Protein AF-A0A3D0MBP6-F1 (afdb_monomer_lite)

Foldseek 3Di:
DDDPDDDDDDFDWDPLLVVVVVQAQDWAALVRVLVVCVVQVVQKFFAAPVRPDTADSVLQSVLSNPDDLDPPDDDDDDDDVVVVVVVVVVVVVVSSNRSHGQKIWGWDDGTPPFDIDTWIWGWDWDDDPGIIIHIHTDPVVVVVVVRQVRVQVCVCVVCVVHPDDDDGDDDDPDD

pLDDT: mean 83.05, std 17.71, range [34.59, 98.62]

Structure (mmCIF, N/CA/C/O backbone):
data_AF-A0A3D0MBP6-F1
#
_entry.id   AF-A0A3D0MBP6-F1
#
loop_
_atom_site.group_PDB
_atom_site.id
_atom_site.type_symbol
_atom_site.label_atom_id
_atom_site.label_alt_id
_atom_site.label_comp_id
_atom_site.label_asym_id
_atom_site.label_entity_id
_atom_site.label_seq_id
_atom_site.pdbx_PDB_ins_code
_atom_site.Cartn_x
_atom_site.Cartn_y
_atom_site.Cartn_z
_atom_site.occupancy
_atom_site.B_iso_or_equiv
_atom_site.auth_seq_id
_atom_site.auth_comp_id
_atom_site.auth_asym_id
_atom_site.auth_atom_id
_atom_site.pdbx_PDB_model_num
ATOM 1 N N . GLY A 1 1 ? 15.620 -14.513 -46.745 1.00 41.84 1 GLY A N 1
ATOM 2 C CA . GLY A 1 1 ? 14.421 -14.031 -46.039 1.00 41.84 1 GLY A CA 1
ATOM 3 C C . GLY A 1 1 ? 14.869 -13.140 -44.907 1.00 41.84 1 GLY A C 1
ATOM 4 O O . GLY A 1 1 ? 15.721 -13.563 -44.142 1.00 41.84 1 GLY A O 1
ATOM 5 N N . HIS A 1 2 ? 14.392 -11.902 -44.842 1.00 48.31 2 HIS A N 1
ATOM 6 C CA . HIS A 1 2 ? 14.599 -11.025 -43.687 1.00 48.31 2 HIS A CA 1
ATOM 7 C C . HIS A 1 2 ? 13.246 -10.889 -43.000 1.00 48.31 2 HIS A C 1
ATOM 9 O O . HIS A 1 2 ? 12.495 -9.955 -43.261 1.00 48.31 2 HIS A O 1
ATOM 15 N N . GLY A 1 3 ? 12.886 -11.903 -42.213 1.00 49.69 3 GLY A N 1
ATOM 16 C CA . GLY A 1 3 ? 11.785 -11.753 -41.272 1.00 49.69 3 GLY A CA 1
ATOM 17 C C . GLY A 1 3 ? 12.254 -10.776 -40.205 1.00 49.69 3 GLY A C 1
ATOM 18 O O . GLY A 1 3 ? 13.254 -11.041 -39.544 1.00 49.69 3 GLY A O 1
ATOM 19 N N . ALA A 1 4 ? 11.599 -9.624 -40.088 1.00 61.00 4 ALA A N 1
ATOM 20 C CA . ALA A 1 4 ? 11.852 -8.707 -38.988 1.00 61.00 4 ALA A CA 1
ATOM 21 C C . ALA A 1 4 ? 11.498 -9.436 -37.684 1.00 61.00 4 ALA A C 1
ATOM 23 O O . ALA A 1 4 ? 10.328 -9.708 -37.419 1.00 61.00 4 ALA A O 1
ATOM 24 N N . HIS A 1 5 ? 12.508 -9.829 -36.910 1.00 69.75 5 HIS A N 1
ATOM 25 C CA . HIS A 1 5 ? 12.296 -10.462 -35.617 1.00 69.75 5 HIS A CA 1
ATOM 26 C C . HIS A 1 5 ? 11.855 -9.388 -34.621 1.00 69.75 5 HIS A C 1
ATOM 28 O O . HIS A 1 5 ? 12.625 -8.492 -34.286 1.00 69.75 5 HIS A O 1
ATOM 34 N N . THR A 1 6 ? 10.605 -9.468 -34.173 1.00 66.38 6 THR A N 1
ATOM 35 C CA . THR A 1 6 ? 10.047 -8.612 -33.121 1.00 66.38 6 THR A CA 1
ATOM 36 C C . THR A 1 6 ? 9.892 -9.420 -31.840 1.00 66.38 6 THR A C 1
ATOM 38 O O . THR A 1 6 ? 9.387 -10.543 -31.887 1.00 66.38 6 THR A O 1
ATOM 41 N N . ALA A 1 7 ? 10.280 -8.847 -30.703 1.00 72.44 7 ALA A N 1
ATOM 42 C CA . ALA A 1 7 ? 10.035 -9.412 -29.381 1.00 72.44 7 ALA A CA 1
ATOM 43 C C . ALA A 1 7 ? 9.175 -8.438 -28.568 1.00 72.44 7 ALA A C 1
ATOM 45 O O . ALA A 1 7 ? 9.447 -7.239 -28.559 1.00 72.44 7 ALA A O 1
ATOM 46 N N . ASN A 1 8 ? 8.153 -8.962 -27.892 1.00 78.06 8 ASN A N 1
ATOM 47 C CA . ASN A 1 8 ? 7.324 -8.203 -26.960 1.00 78.06 8 ASN A CA 1
ATOM 48 C C . ASN A 1 8 ? 7.706 -8.610 -25.540 1.00 78.06 8 ASN A C 1
ATOM 50 O O . ASN A 1 8 ? 7.661 -9.794 -25.209 1.00 78.06 8 ASN A O 1
ATOM 54 N N . LEU A 1 9 ? 8.062 -7.632 -24.712 1.00 80.44 9 LEU A N 1
ATOM 55 C CA . LEU A 1 9 ? 8.304 -7.838 -23.291 1.00 80.44 9 LEU A CA 1
ATOM 56 C C . LEU A 1 9 ? 7.072 -7.388 -22.507 1.00 80.44 9 LEU A C 1
ATOM 58 O O . LEU A 1 9 ? 6.584 -6.275 -22.681 1.00 80.44 9 LEU A O 1
ATOM 62 N N . THR A 1 10 ? 6.572 -8.249 -21.631 1.00 83.56 10 THR A N 1
ATOM 63 C CA . THR A 1 10 ? 5.572 -7.901 -20.618 1.00 83.56 10 THR A CA 1
ATOM 64 C C . THR A 1 10 ? 6.146 -8.313 -19.277 1.00 83.56 10 THR A C 1
ATOM 66 O O . THR A 1 10 ? 6.531 -9.466 -19.114 1.00 83.56 10 THR A O 1
ATOM 69 N N . MET A 1 11 ? 6.270 -7.365 -18.348 1.00 86.19 11 MET A N 1
ATOM 70 C CA . MET A 1 11 ? 6.811 -7.669 -17.028 1.00 86.19 11 MET A CA 1
ATOM 71 C C . MET A 1 11 ? 5.764 -8.365 -16.164 1.00 86.19 11 MET A C 1
ATOM 73 O O . MET A 1 11 ? 4.625 -7.899 -16.053 1.00 86.19 11 MET A O 1
ATOM 77 N N . ASP A 1 12 ? 6.184 -9.426 -15.483 1.00 90.50 12 ASP A N 1
ATOM 78 C CA . ASP A 1 12 ? 5.364 -10.091 -14.483 1.00 90.50 12 ASP A CA 1
ATOM 79 C C . ASP A 1 12 ? 5.450 -9.346 -13.151 1.00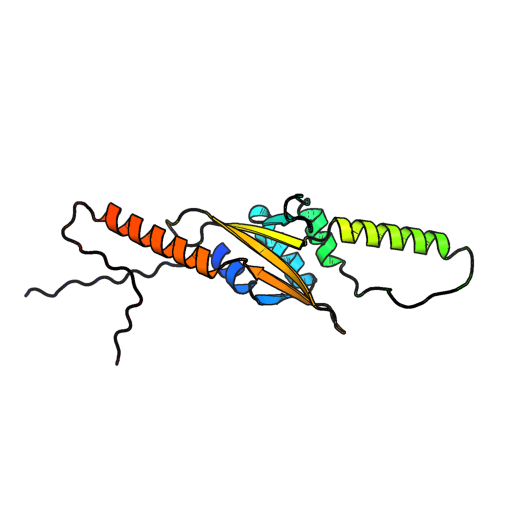 90.50 12 ASP A C 1
ATOM 81 O O . ASP A 1 12 ? 6.531 -9.118 -12.600 1.00 90.50 12 ASP A O 1
ATOM 85 N N . LYS A 1 13 ? 4.283 -8.954 -12.631 1.00 95.94 13 LYS A N 1
ATOM 86 C CA . LYS A 1 13 ? 4.168 -8.392 -11.282 1.00 95.94 13 LYS A CA 1
ATOM 87 C C . LYS A 1 13 ? 4.598 -9.444 -10.264 1.00 95.94 13 LYS A C 1
ATOM 89 O O . LYS A 1 13 ? 4.216 -10.612 -10.388 1.00 95.94 13 LYS A O 1
ATOM 94 N N . THR A 1 14 ? 5.321 -9.027 -9.235 1.00 97.19 14 THR A N 1
ATOM 95 C CA . THR A 1 14 ? 5.610 -9.889 -8.083 1.00 97.19 14 THR A CA 1
ATOM 96 C C . THR A 1 14 ? 4.339 -10.161 -7.272 1.00 97.19 14 THR A C 1
ATOM 98 O O . THR A 1 14 ? 3.335 -9.454 -7.398 1.00 97.19 14 THR A O 1
ATOM 101 N N . GLU A 1 15 ? 4.360 -11.192 -6.426 1.00 97.00 15 GLU A N 1
ATOM 102 C CA . GLU A 1 15 ? 3.211 -11.530 -5.573 1.00 97.00 15 GLU A CA 1
ATOM 103 C C . GLU A 1 15 ? 2.876 -10.411 -4.578 1.00 97.00 15 GLU A C 1
ATOM 105 O O . GLU A 1 15 ? 1.712 -10.039 -4.432 1.00 97.00 15 GLU A O 1
ATOM 110 N N . SER A 1 16 ? 3.894 -9.800 -3.971 1.00 97.00 16 SER A N 1
ATOM 111 C CA . SER A 1 16 ? 3.733 -8.669 -3.052 1.00 97.00 16 SER A CA 1
ATOM 112 C C . SER A 1 16 ? 3.068 -7.469 -3.728 1.00 97.00 16 SER A C 1
ATOM 114 O O . SER A 1 16 ? 2.159 -6.861 -3.161 1.00 97.00 16 SER A O 1
ATOM 116 N N . PHE A 1 17 ? 3.435 -7.165 -4.975 1.00 98.25 17 PHE A N 1
ATOM 117 C CA . PHE A 1 17 ? 2.814 -6.073 -5.718 1.00 98.25 17 PHE A CA 1
ATOM 118 C C . PHE A 1 17 ? 1.391 -6.392 -6.182 1.00 98.25 17 PHE A C 1
ATOM 120 O O . PHE A 1 17 ? 0.522 -5.521 -6.138 1.00 98.25 17 PHE A O 1
ATOM 127 N N . LYS A 1 18 ? 1.107 -7.640 -6.577 1.00 97.94 18 LYS A N 1
ATOM 128 C CA . LYS A 1 18 ? -0.266 -8.075 -6.893 1.00 97.94 18 LYS A CA 1
ATOM 129 C C . LYS A 1 18 ? -1.191 -7.915 -5.689 1.00 97.94 18 LYS A C 1
ATOM 131 O O . LYS A 1 18 ? -2.279 -7.358 -5.839 1.00 97.94 18 LYS A O 1
ATOM 136 N N . GLU A 1 19 ? -0.767 -8.362 -4.508 1.00 97.62 19 GLU A N 1
ATOM 137 C CA . GLU A 1 19 ? -1.573 -8.234 -3.290 1.00 97.62 19 GLU A CA 1
ATOM 138 C C . GLU A 1 19 ? -1.733 -6.769 -2.860 1.00 97.62 19 GLU A C 1
ATOM 140 O O . GLU A 1 19 ? -2.836 -6.360 -2.488 1.00 97.62 19 GLU A O 1
ATOM 145 N N . LEU A 1 20 ? -0.692 -5.942 -3.018 1.00 97.94 20 LEU A N 1
ATOM 146 C CA . LEU A 1 20 ? -0.784 -4.496 -2.812 1.00 97.94 20 LEU A CA 1
ATOM 147 C C . LEU A 1 20 ? -1.826 -3.833 -3.739 1.00 97.94 20 LEU A C 1
ATOM 149 O O . LEU A 1 20 ? -2.643 -3.023 -3.296 1.00 97.94 20 LEU A O 1
ATOM 153 N N . LEU A 1 21 ? -1.835 -4.174 -5.030 1.00 97.81 21 LEU A N 1
ATOM 154 C CA . LEU A 1 21 ? -2.811 -3.631 -5.980 1.00 97.81 21 LEU A CA 1
ATOM 155 C C . LEU A 1 21 ? -4.233 -4.128 -5.703 1.00 97.81 21 LEU A C 1
ATOM 157 O O . LEU A 1 21 ? -5.190 -3.377 -5.870 1.00 97.81 21 LEU A O 1
ATOM 161 N N . LYS A 1 22 ? -4.384 -5.377 -5.259 1.00 97.06 22 LYS A N 1
ATOM 162 C CA . LYS A 1 22 ? -5.678 -5.982 -4.925 1.00 97.06 22 LYS A CA 1
ATOM 163 C C . LYS A 1 22 ? -6.340 -5.318 -3.720 1.00 97.06 22 LYS A C 1
ATOM 165 O O . LYS A 1 22 ? -7.562 -5.174 -3.705 1.00 97.06 22 LYS A O 1
ATOM 170 N N . ILE A 1 23 ? -5.560 -4.909 -2.716 1.00 96.06 23 ILE A N 1
ATOM 171 C CA . ILE A 1 23 ? -6.106 -4.209 -1.548 1.00 96.06 23 ILE A CA 1
ATOM 172 C C . ILE A 1 23 ? -6.390 -2.723 -1.827 1.00 96.06 23 ILE A C 1
ATOM 174 O O . ILE A 1 23 ? -7.237 -2.121 -1.165 1.00 96.06 23 ILE A O 1
ATOM 178 N N . ASN A 1 24 ? -5.743 -2.132 -2.836 1.00 97.00 24 ASN A N 1
ATOM 179 C CA . ASN A 1 24 ? -5.970 -0.749 -3.246 1.00 97.00 24 ASN A CA 1
ATOM 180 C C . ASN A 1 24 ? -7.399 -0.524 -3.774 1.00 97.00 24 ASN A C 1
ATOM 182 O O . ASN A 1 24 ? -7.845 -1.138 -4.737 1.00 97.00 24 ASN A O 1
ATOM 186 N N . GLY A 1 25 ? -8.124 0.406 -3.156 1.00 90.88 25 GLY A N 1
ATOM 187 C CA . GLY A 1 25 ? -9.512 0.739 -3.478 1.00 90.88 25 GLY A CA 1
ATOM 188 C C . GLY A 1 25 ? -10.542 -0.266 -2.954 1.00 90.88 25 GLY A C 1
ATOM 189 O O . GLY A 1 25 ? -11.741 0.021 -3.006 1.00 90.88 25 GLY A O 1
ATOM 190 N N . ALA A 1 26 ? -10.105 -1.407 -2.415 1.00 90.81 26 ALA A N 1
ATOM 191 C CA . ALA A 1 26 ? -10.987 -2.399 -1.827 1.00 90.81 26 ALA A CA 1
ATOM 192 C C . ALA A 1 26 ? -11.477 -1.956 -0.440 1.00 90.81 26 ALA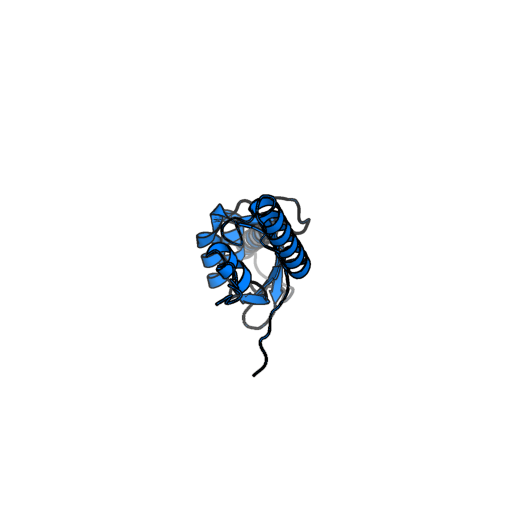 A C 1
ATOM 194 O O . ALA A 1 26 ? -10.769 -1.299 0.327 1.00 90.81 26 ALA A O 1
ATOM 195 N N . LYS A 1 27 ? -12.715 -2.335 -0.115 1.00 92.94 27 LYS A N 1
ATOM 196 C CA . LYS A 1 27 ? -13.311 -2.134 1.209 1.00 92.94 27 LYS A CA 1
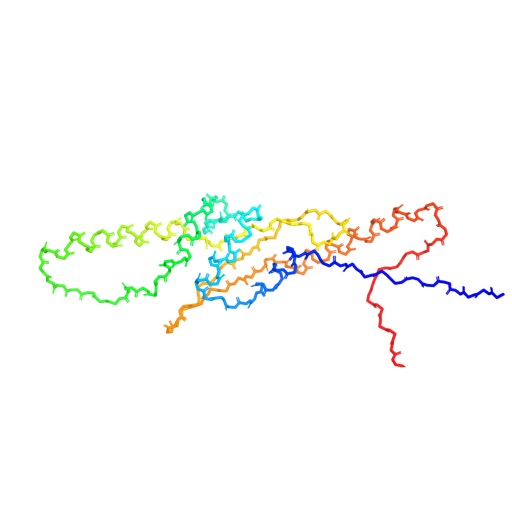ATOM 197 C C . LYS A 1 27 ? -13.148 -3.418 2.007 1.00 92.94 27 LYS A C 1
ATOM 199 O O . LYS A 1 27 ? -13.843 -4.391 1.728 1.00 92.94 27 LYS A O 1
ATOM 204 N N . GLN A 1 28 ? -12.266 -3.403 2.993 1.00 94.00 28 GLN A N 1
ATOM 205 C CA . GLN A 1 28 ? -12.001 -4.550 3.850 1.00 94.00 28 GLN A CA 1
ATOM 206 C C . GLN A 1 28 ? -12.870 -4.496 5.103 1.00 94.00 28 GLN A C 1
ATOM 208 O O . GLN A 1 28 ? -13.178 -3.419 5.620 1.00 94.00 28 GLN A O 1
ATOM 213 N N . ASP A 1 29 ? -13.280 -5.654 5.608 1.00 93.00 29 ASP A N 1
ATOM 214 C CA . ASP A 1 29 ? -13.642 -5.738 7.019 1.00 93.00 29 ASP A CA 1
ATOM 215 C C . ASP A 1 29 ? -12.376 -5.779 7.891 1.00 93.00 29 ASP A C 1
ATOM 217 O O . ASP A 1 29 ? -11.254 -5.956 7.412 1.00 93.00 29 ASP A O 1
ATOM 221 N N . GLN A 1 30 ? -12.562 -5.568 9.192 1.00 90.88 30 GLN A N 1
ATOM 222 C CA . GLN A 1 30 ? -11.465 -5.483 10.159 1.00 90.88 30 GLN A CA 1
ATOM 223 C C . GLN A 1 30 ? -10.633 -6.758 10.225 1.00 90.88 30 GLN A C 1
ATOM 225 O O . GLN A 1 30 ? -9.417 -6.696 10.387 1.00 90.88 30 GLN A O 1
ATOM 230 N N . ARG A 1 31 ? -11.296 -7.914 10.126 1.00 93.25 31 ARG A N 1
ATOM 231 C CA . ARG A 1 31 ? -10.642 -9.212 10.232 1.00 93.25 31 ARG A CA 1
ATOM 232 C C . ARG A 1 31 ? -9.729 -9.426 9.033 1.00 93.25 31 ARG A C 1
ATOM 234 O O . ARG A 1 31 ? -8.556 -9.714 9.231 1.00 93.25 31 ARG A O 1
ATOM 241 N N . THR A 1 32 ? -10.265 -9.222 7.836 1.00 95.19 32 THR A N 1
ATOM 242 C CA . THR A 1 32 ? -9.552 -9.404 6.573 1.00 95.19 32 THR A CA 1
ATOM 243 C C . THR A 1 32 ? -8.361 -8.457 6.482 1.00 95.19 32 THR A C 1
ATOM 245 O O . THR A 1 32 ? -7.271 -8.879 6.109 1.00 95.19 32 THR A O 1
ATOM 248 N N . LEU A 1 33 ? -8.526 -7.187 6.878 1.00 96.31 33 LEU A N 1
ATOM 249 C CA . LEU A 1 33 ? -7.401 -6.251 6.889 1.00 96.31 33 LEU A CA 1
ATOM 250 C C . LEU A 1 33 ? -6.325 -6.651 7.904 1.00 96.31 33 LEU A C 1
ATOM 252 O O . LEU A 1 33 ? -5.142 -6.578 7.592 1.00 96.31 33 LEU A O 1
ATOM 256 N N . ALA A 1 34 ? -6.714 -7.064 9.110 1.00 96.12 34 ALA A N 1
ATOM 257 C CA . ALA A 1 34 ? -5.750 -7.464 10.126 1.00 96.12 34 ALA A CA 1
ATOM 258 C C . ALA A 1 34 ? -4.968 -8.725 9.733 1.00 96.12 34 ALA A C 1
ATOM 260 O O . ALA A 1 34 ? -3.759 -8.755 9.927 1.00 96.12 34 ALA A O 1
ATOM 261 N N . GLU A 1 35 ? -5.640 -9.730 9.165 1.00 97.50 35 GLU A N 1
ATOM 262 C CA . GLU A 1 35 ? -4.992 -10.936 8.626 1.00 97.50 35 GLU A CA 1
ATOM 263 C C . GLU A 1 35 ? -4.014 -10.562 7.502 1.00 97.50 35 GLU A C 1
ATOM 265 O O . GLU A 1 35 ? -2.852 -10.950 7.545 1.00 97.50 35 GLU A O 1
ATOM 270 N N . TRP A 1 36 ? -4.421 -9.689 6.574 1.00 97.94 36 TRP A N 1
ATOM 271 C CA . TRP A 1 36 ? -3.527 -9.194 5.525 1.00 97.94 36 TRP A CA 1
ATOM 272 C C . TRP A 1 36 ? -2.302 -8.451 6.087 1.00 97.94 36 TRP A C 1
ATOM 274 O O . TRP A 1 36 ? -1.184 -8.653 5.619 1.00 97.94 36 TRP A O 1
ATOM 284 N N . MET A 1 37 ? -2.478 -7.611 7.113 1.00 98.00 37 MET A N 1
ATOM 285 C CA . MET A 1 37 ? -1.356 -6.926 7.765 1.00 98.00 37 MET A CA 1
ATOM 286 C C . MET A 1 37 ? -0.406 -7.893 8.488 1.00 98.00 37 MET A C 1
ATOM 288 O O . MET A 1 37 ? 0.783 -7.604 8.594 1.00 98.00 37 MET A O 1
ATOM 292 N N . GLU A 1 38 ? -0.912 -9.012 9.009 1.00 97.56 38 GLU A N 1
ATOM 293 C CA . GLU A 1 38 ? -0.099 -10.057 9.641 1.00 97.56 38 GLU A CA 1
ATOM 294 C C . GLU A 1 38 ? 0.698 -10.853 8.603 1.00 97.56 38 GLU A C 1
ATOM 296 O O . GLU A 1 38 ? 1.899 -11.049 8.796 1.00 97.56 38 GLU A O 1
ATOM 301 N N . ASP A 1 39 ? 0.059 -11.241 7.496 1.00 98.00 39 ASP A N 1
ATOM 302 C CA . ASP A 1 39 ? 0.686 -11.982 6.394 1.00 98.00 39 ASP A CA 1
ATOM 303 C C . ASP A 1 39 ? 1.818 -11.180 5.735 1.00 98.00 39 ASP A C 1
ATOM 305 O O . ASP A 1 39 ? 2.857 -11.732 5.377 1.00 98.00 39 ASP A O 1
ATOM 309 N N . TRP A 1 40 ? 1.641 -9.861 5.618 1.00 97.94 40 TRP A N 1
ATOM 310 C CA . TRP A 1 40 ? 2.588 -8.953 4.964 1.00 97.94 40 TRP A CA 1
ATOM 311 C C . TRP A 1 40 ? 3.385 -8.086 5.942 1.00 97.94 40 TRP A C 1
ATOM 313 O O . TRP A 1 40 ? 3.940 -7.059 5.555 1.00 97.94 40 TRP A O 1
ATOM 323 N N . ARG A 1 41 ? 3.467 -8.480 7.215 1.00 97.06 41 ARG A N 1
ATOM 324 C CA . ARG A 1 41 ? 4.068 -7.663 8.284 1.00 97.06 41 ARG A CA 1
ATOM 325 C C . ARG A 1 41 ? 5.496 -7.189 8.007 1.00 97.06 41 ARG A C 1
ATOM 327 O O . ARG A 1 41 ? 5.853 -6.102 8.445 1.00 97.06 41 ARG A O 1
ATOM 334 N N . ASP A 1 42 ? 6.289 -7.981 7.287 1.00 97.25 42 ASP A N 1
ATOM 335 C CA . ASP A 1 42 ? 7.686 -7.656 6.963 1.00 97.25 42 ASP A CA 1
ATOM 336 C C . ASP A 1 42 ? 7.796 -6.619 5.833 1.00 97.25 42 ASP A C 1
ATOM 338 O O . ASP A 1 42 ? 8.840 -5.999 5.653 1.00 97.25 42 ASP A O 1
ATOM 342 N N . HIS A 1 43 ? 6.701 -6.389 5.106 1.00 98.25 43 HIS A N 1
ATOM 343 C CA . HIS A 1 43 ? 6.585 -5.362 4.076 1.00 98.25 43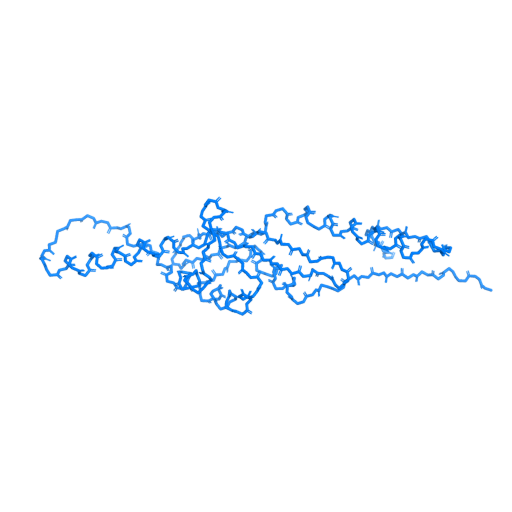 HIS A CA 1
ATOM 344 C C . HIS A 1 43 ? 5.961 -4.064 4.603 1.00 98.25 43 HIS A C 1
ATOM 346 O O . HIS A 1 43 ? 5.930 -3.082 3.865 1.00 98.25 43 HIS A O 1
ATOM 352 N N . ILE A 1 44 ? 5.431 -4.045 5.835 1.00 98.38 44 ILE A N 1
ATOM 353 C CA . ILE A 1 44 ? 4.560 -2.973 6.330 1.00 98.38 44 ILE A CA 1
ATOM 354 C C . ILE A 1 44 ? 5.220 -2.164 7.451 1.00 98.38 44 ILE A C 1
ATOM 356 O O . ILE A 1 44 ? 5.509 -2.672 8.532 1.00 98.38 44 ILE A O 1
ATOM 360 N N . GLU A 1 45 ? 5.300 -0.852 7.241 1.00 98.44 45 GLU A N 1
ATOM 361 C CA . GLU A 1 45 ? 5.501 0.146 8.292 1.00 98.44 45 GLU A CA 1
ATOM 362 C C . GLU A 1 45 ? 4.181 0.894 8.540 1.00 98.44 45 GLU A C 1
ATOM 364 O O . GLU A 1 45 ? 3.641 1.562 7.655 1.00 98.44 45 GLU A O 1
ATOM 369 N N . ALA A 1 46 ? 3.631 0.759 9.747 1.00 98.00 46 ALA A N 1
ATOM 370 C CA . ALA A 1 46 ? 2.400 1.432 10.149 1.00 98.00 46 ALA A CA 1
ATOM 371 C C . ALA A 1 46 ? 2.695 2.850 10.651 1.00 98.00 46 ALA A C 1
ATOM 373 O O . ALA A 1 46 ? 3.645 3.054 11.403 1.00 98.00 46 ALA A O 1
ATOM 374 N N . LEU A 1 47 ? 1.871 3.824 10.265 1.00 97.12 47 LEU A N 1
ATOM 375 C CA . LEU A 1 47 ? 2.075 5.235 10.594 1.00 97.12 47 LEU A CA 1
ATOM 376 C C . LEU A 1 47 ? 0.813 5.863 11.189 1.00 97.12 47 LEU A C 1
ATOM 378 O O . LEU A 1 47 ? -0.308 5.575 10.754 1.00 97.12 47 LEU A O 1
ATOM 382 N N . ALA A 1 48 ? 1.014 6.760 12.151 1.00 94.56 48 ALA A N 1
ATOM 383 C CA . ALA A 1 48 ? -0.038 7.573 12.751 1.00 94.56 48 ALA A CA 1
ATOM 384 C C . ALA A 1 48 ? -0.582 8.644 11.779 1.00 94.56 48 ALA A C 1
ATOM 386 O O . ALA A 1 48 ? -0.157 8.750 10.627 1.00 94.56 48 ALA A O 1
ATOM 387 N N . GLU A 1 49 ? -1.539 9.449 12.247 1.00 91.38 49 GLU A N 1
ATOM 388 C CA . GLU A 1 49 ? -2.224 10.488 11.458 1.00 91.38 49 GLU A CA 1
ATOM 389 C C . GLU A 1 49 ? -1.289 11.570 10.899 1.00 91.38 49 GLU A C 1
ATOM 391 O O . GLU A 1 49 ? -1.538 12.099 9.816 1.00 91.38 49 GLU A O 1
ATOM 396 N N . ASP A 1 50 ? -0.178 11.848 11.581 1.00 90.75 50 ASP A N 1
ATOM 397 C CA . ASP A 1 50 ? 0.837 12.794 11.110 1.00 90.75 50 ASP A CA 1
ATOM 398 C C . ASP A 1 50 ? 1.661 12.276 9.914 1.00 90.75 50 ASP A C 1
ATOM 400 O O . ASP A 1 50 ? 2.420 13.032 9.304 1.00 90.75 50 ASP A O 1
ATOM 404 N N . GLY A 1 51 ? 1.507 10.995 9.558 1.00 87.75 51 GLY A N 1
ATOM 405 C CA . GLY A 1 51 ? 2.191 10.350 8.443 1.00 87.75 51 GLY A CA 1
ATOM 406 C C . GLY A 1 51 ? 3.686 10.108 8.661 1.00 87.75 51 GLY A C 1
ATOM 407 O O . GLY A 1 51 ? 4.373 9.756 7.699 1.00 87.75 51 GLY A O 1
ATOM 408 N N . ASN A 1 52 ? 4.201 10.293 9.880 1.00 91.12 52 ASN A N 1
ATOM 409 C CA . ASN A 1 52 ? 5.632 10.195 10.165 1.00 91.12 52 ASN A CA 1
ATOM 410 C C . ASN A 1 52 ? 5.953 9.431 11.458 1.00 91.12 52 ASN A C 1
ATOM 412 O O . ASN A 1 52 ? 7.015 8.816 11.550 1.00 91.12 52 ASN A O 1
ATOM 416 N N . THR A 1 53 ? 5.052 9.421 12.442 1.00 94.62 53 THR A N 1
ATOM 417 C CA . THR A 1 53 ? 5.201 8.591 13.637 1.00 94.62 53 THR A CA 1
ATOM 418 C C . THR A 1 53 ? 4.952 7.128 13.297 1.00 94.62 53 THR A C 1
ATOM 420 O O . THR A 1 53 ? 3.838 6.737 12.949 1.00 94.62 53 THR A O 1
ATOM 423 N N . ILE A 1 54 ? 5.999 6.315 13.444 1.00 96.38 54 ILE A N 1
ATOM 424 C CA . ILE A 1 54 ? 5.947 4.866 13.246 1.00 96.38 54 ILE A CA 1
ATOM 425 C C . ILE A 1 54 ? 5.251 4.207 14.435 1.00 96.38 54 ILE A C 1
ATOM 427 O O . ILE A 1 54 ? 5.639 4.387 15.591 1.00 96.38 54 ILE A O 1
ATOM 431 N N . LEU A 1 55 ? 4.237 3.406 14.129 1.00 96.06 55 LEU A N 1
ATOM 432 C CA . LEU A 1 55 ? 3.512 2.579 15.078 1.00 96.06 55 LEU A CA 1
ATOM 433 C C . LEU A 1 55 ? 4.070 1.152 15.035 1.00 96.06 55 LEU A C 1
ATOM 435 O O . LEU A 1 55 ? 4.256 0.596 13.948 1.00 96.06 55 LEU A O 1
ATOM 439 N N . PRO A 1 56 ? 4.310 0.505 16.187 1.00 96.44 56 PRO A N 1
ATOM 440 C CA . PRO A 1 56 ? 4.699 -0.897 16.193 1.00 96.44 56 PRO A CA 1
ATOM 441 C C . PRO A 1 56 ? 3.622 -1.769 15.525 1.00 96.44 56 PRO A C 1
ATOM 443 O O . PRO A 1 56 ? 2.438 -1.677 15.857 1.00 96.44 56 PRO A O 1
ATOM 446 N N . ILE A 1 57 ? 4.037 -2.650 14.606 1.00 95.81 57 ILE A N 1
ATOM 447 C CA . ILE A 1 57 ? 3.106 -3.393 13.739 1.00 95.81 57 ILE A CA 1
ATOM 448 C C . ILE A 1 57 ? 2.096 -4.248 14.519 1.00 95.81 57 ILE A C 1
ATOM 450 O O . ILE A 1 57 ? 0.916 -4.254 14.191 1.00 95.81 57 ILE A O 1
ATOM 454 N N . GLY A 1 58 ? 2.519 -4.922 15.595 1.00 95.69 58 GLY A N 1
ATOM 455 C CA . GLY A 1 58 ? 1.631 -5.762 16.413 1.00 95.69 58 GLY A CA 1
ATOM 456 C C . GLY A 1 58 ? 0.479 -4.971 17.055 1.00 95.69 58 GLY A C 1
ATOM 457 O O . GLY A 1 58 ? -0.684 -5.323 16.858 1.00 95.69 58 GLY A O 1
ATOM 458 N N . PRO A 1 59 ? 0.771 -3.889 17.798 1.00 94.44 59 PRO A N 1
ATOM 459 C CA . PRO A 1 59 ? -0.236 -2.940 18.266 1.00 94.44 59 PRO A CA 1
ATOM 460 C C . PRO A 1 59 ? -1.130 -2.363 17.164 1.00 94.44 59 PRO A C 1
ATOM 462 O O . PRO A 1 59 ? -2.340 -2.309 17.367 1.00 94.44 59 PRO A O 1
ATOM 465 N N . ALA A 1 60 ? -0.578 -2.008 15.999 1.00 95.62 60 ALA A N 1
ATOM 466 C CA . ALA A 1 60 ? -1.364 -1.489 14.878 1.00 95.62 60 ALA A CA 1
ATOM 467 C C . ALA A 1 60 ? -2.364 -2.523 14.331 1.00 95.62 60 ALA A C 1
ATOM 469 O O . ALA A 1 60 ? -3.548 -2.226 14.167 1.00 95.62 60 ALA A O 1
ATOM 470 N N . VAL A 1 61 ? -1.926 -3.769 14.134 1.00 95.94 61 VAL A N 1
ATOM 471 C CA . VAL A 1 61 ? -2.797 -4.901 13.776 1.00 95.94 61 VAL A CA 1
ATOM 472 C C . VAL A 1 61 ? -3.891 -5.095 14.831 1.00 95.94 61 VAL A C 1
ATOM 474 O O . VAL A 1 61 ? -5.074 -5.213 14.505 1.00 95.94 61 VAL A O 1
ATOM 477 N N . ALA A 1 62 ? -3.521 -5.094 16.115 1.00 92.94 62 ALA A N 1
ATOM 478 C CA . ALA A 1 62 ? -4.475 -5.249 17.208 1.00 92.94 62 ALA A CA 1
ATOM 479 C C . ALA A 1 62 ? -5.479 -4.088 17.281 1.00 92.94 62 ALA A C 1
ATOM 481 O O . ALA A 1 62 ? -6.627 -4.310 17.674 1.00 92.94 62 ALA A O 1
ATOM 482 N N . ALA A 1 63 ? -5.069 -2.873 16.906 1.00 92.00 63 ALA A N 1
ATOM 483 C CA . ALA A 1 63 ? -5.950 -1.719 16.815 1.00 92.00 63 ALA A CA 1
ATOM 484 C C . ALA A 1 63 ? -6.990 -1.911 15.708 1.00 92.00 63 ALA A C 1
ATOM 486 O O . ALA A 1 63 ? -8.187 -1.817 15.983 1.00 92.00 63 ALA A O 1
ATOM 487 N N . VAL A 1 64 ? -6.550 -2.323 14.513 1.00 92.50 64 VAL A N 1
ATOM 488 C CA . VAL A 1 64 ? -7.424 -2.646 13.373 1.00 92.50 64 VAL A CA 1
ATOM 489 C C . VAL A 1 64 ? -8.446 -3.736 13.718 1.00 92.50 64 VAL A C 1
ATOM 491 O O . VAL A 1 64 ? -9.624 -3.592 13.392 1.00 92.50 64 VAL A O 1
ATOM 494 N N . ARG A 1 65 ? -8.040 -4.791 14.443 1.00 90.25 65 ARG A N 1
ATOM 495 C CA . ARG A 1 65 ? -8.938 -5.877 14.899 1.00 90.25 65 ARG A CA 1
ATOM 496 C C . ARG A 1 65 ? -10.032 -5.421 15.869 1.00 90.25 65 ARG A C 1
ATOM 498 O O . ARG A 1 65 ? -11.004 -6.146 16.062 1.00 90.25 65 ARG A O 1
ATOM 505 N N . LYS A 1 66 ? -9.831 -4.290 16.545 1.00 85.00 66 LYS A N 1
ATOM 506 C CA . LYS A 1 66 ? -10.668 -3.809 17.654 1.00 85.00 66 LYS A CA 1
ATOM 507 C C . LYS A 1 66 ? -11.468 -2.558 17.303 1.00 85.00 66 LYS A C 1
ATOM 509 O O . LYS A 1 66 ? -12.032 -1.956 18.211 1.00 85.00 66 LYS A O 1
ATOM 514 N N . ILE A 1 67 ? -11.523 -2.156 16.032 1.00 81.00 67 ILE A N 1
ATOM 515 C CA . ILE A 1 67 ? -12.305 -0.986 15.622 1.00 81.00 67 ILE A CA 1
ATOM 516 C C . ILE A 1 67 ? -13.771 -1.217 16.016 1.00 81.00 67 ILE A C 1
ATOM 518 O O . ILE A 1 67 ? -14.481 -2.033 15.439 1.00 81.00 67 ILE A O 1
ATOM 522 N N . THR A 1 68 ? -14.264 -0.495 17.008 1.00 64.00 68 THR A N 1
ATOM 523 C CA . THR A 1 68 ? -15.684 -0.488 17.357 1.00 64.00 68 THR A CA 1
ATOM 524 C C . THR A 1 68 ? -16.356 0.686 16.647 1.00 64.00 68 THR A C 1
ATOM 526 O O . THR A 1 68 ? -15.805 1.785 16.580 1.00 64.00 68 THR A O 1
ATOM 529 N N . ILE A 1 69 ? -17.548 0.473 16.072 1.00 56.28 69 ILE A N 1
ATOM 530 C CA . ILE A 1 69 ? -18.416 1.603 15.699 1.00 56.28 69 ILE A CA 1
ATOM 531 C C . ILE A 1 69 ? -18.842 2.236 17.025 1.00 56.28 69 ILE A C 1
ATOM 533 O O . ILE A 1 69 ? -19.374 1.538 17.884 1.00 56.28 69 ILE A O 1
ATOM 537 N N . GLY A 1 70 ? -18.513 3.511 17.223 1.00 54.25 70 GLY A N 1
ATOM 538 C CA . GLY A 1 70 ? -18.441 4.129 18.544 1.00 54.25 70 GLY A CA 1
ATOM 539 C C . GLY A 1 70 ? -19.673 3.980 19.440 1.00 54.25 70 GLY A C 1
ATOM 540 O O . GLY A 1 70 ? -20.812 4.090 18.995 1.00 54.25 70 GLY A O 1
ATOM 541 N N . ALA A 1 71 ? -19.421 3.902 20.747 1.00 34.59 71 ALA A N 1
ATOM 542 C CA . ALA A 1 71 ? -20.325 4.453 21.749 1.00 34.59 71 ALA A CA 1
ATOM 543 C C . ALA A 1 71 ? -20.175 5.986 21.769 1.00 34.59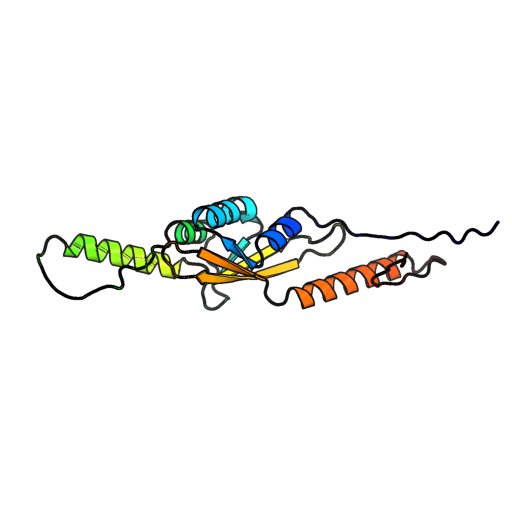 71 ALA A C 1
ATOM 545 O O . ALA A 1 71 ? -19.691 6.585 22.723 1.00 34.59 71 ALA A O 1
ATOM 546 N N . SER A 1 72 ? -20.569 6.641 20.682 1.00 41.28 72 SER A N 1
ATOM 547 C CA . SER A 1 72 ? -20.895 8.067 20.687 1.00 41.28 72 SER A CA 1
ATOM 548 C C . SER A 1 72 ? -22.413 8.187 20.617 1.00 41.28 72 SER A C 1
ATOM 550 O O . SER A 1 72 ? -22.980 8.560 19.594 1.00 41.28 72 SER A O 1
ATOM 552 N N . SER A 1 73 ? -23.083 7.769 21.691 1.00 36.12 73 SER A N 1
ATOM 553 C CA . SER A 1 73 ? -24.509 7.999 21.926 1.00 36.12 73 SER A CA 1
ATOM 554 C C . SER A 1 73 ? -24.739 8.134 23.438 1.00 36.12 73 SER A C 1
ATOM 556 O O . SER A 1 73 ? -24.630 7.165 24.178 1.00 36.12 73 SER A O 1
ATOM 558 N N . GLU A 1 74 ? -24.993 9.383 23.837 1.00 37.03 74 GLU A N 1
ATOM 559 C CA . GLU A 1 74 ? -25.798 9.853 24.980 1.00 37.03 74 GLU A CA 1
ATOM 560 C C . GLU A 1 74 ? -25.323 9.653 26.440 1.00 37.03 74 GLU A C 1
ATOM 562 O O . GLU A 1 74 ? -25.412 8.600 27.058 1.00 37.03 74 GLU A O 1
ATOM 567 N N . THR A 1 75 ? -24.855 10.773 27.005 1.00 40.22 75 THR A N 1
ATOM 568 C CA . THR A 1 75 ? -25.411 11.513 28.157 1.00 40.22 75 THR A CA 1
ATOM 569 C C . THR A 1 75 ? -26.262 10.773 29.214 1.00 40.22 75 THR A C 1
ATOM 571 O O . THR A 1 75 ? -27.355 10.286 28.953 1.00 40.22 75 THR A O 1
ATOM 574 N N . THR A 1 76 ? -25.804 10.945 30.465 1.00 39.59 76 THR A N 1
ATOM 575 C CA . THR A 1 76 ? -26.495 10.934 31.781 1.00 39.59 76 THR A CA 1
ATOM 576 C C . THR A 1 76 ? -26.933 9.627 32.468 1.00 39.59 76 THR A C 1
ATOM 578 O O . THR A 1 76 ? -27.961 9.047 32.163 1.00 39.59 76 THR A O 1
ATOM 581 N N . SER A 1 77 ? -26.215 9.376 33.578 1.00 45.34 77 SER A N 1
ATOM 582 C CA . SER A 1 77 ? -26.687 9.006 34.931 1.00 45.34 77 SER A CA 1
ATOM 583 C C . SER A 1 77 ? -27.208 7.582 35.194 1.00 45.34 77 SER A C 1
ATOM 585 O O . SER A 1 77 ? -28.368 7.289 34.951 1.00 45.34 77 SER A O 1
ATOM 587 N N . GLU A 1 78 ? -26.388 6.721 35.822 1.00 43.22 78 GLU A N 1
ATOM 588 C CA . GLU A 1 78 ? -26.426 6.437 37.276 1.00 43.22 78 GLU A CA 1
ATOM 589 C C . GLU A 1 78 ? -25.440 5.319 37.716 1.00 43.22 78 GLU A C 1
ATOM 591 O O . GLU A 1 78 ? -25.137 4.388 36.981 1.00 43.22 78 GLU A O 1
ATOM 596 N N . THR A 1 79 ? -25.029 5.421 38.990 1.00 44.09 79 THR A N 1
ATOM 597 C CA . THR A 1 79 ? -24.447 4.433 39.936 1.00 44.09 79 THR A CA 1
ATOM 598 C C . THR A 1 79 ? -22.980 3.939 39.846 1.00 44.09 79 THR A C 1
ATOM 600 O O . THR A 1 79 ? -22.474 3.357 38.889 1.00 44.09 79 THR A O 1
ATOM 603 N N . GLN A 1 80 ? -22.293 4.132 40.982 1.00 52.44 80 GLN A N 1
ATOM 604 C CA . GLN A 1 80 ? -20.845 4.164 41.249 1.00 52.44 80 GLN A CA 1
ATOM 605 C C . GLN A 1 80 ? -20.037 2.869 41.009 1.00 52.44 80 GLN A C 1
ATOM 607 O O . GLN A 1 80 ? -18.823 2.878 41.193 1.00 52.44 80 GLN A O 1
ATOM 612 N N . THR A 1 81 ? -20.642 1.770 40.548 1.00 51.12 81 THR A N 1
ATOM 613 C CA . THR A 1 81 ? -19.916 0.528 40.189 1.00 51.12 81 THR A CA 1
ATOM 614 C C . THR A 1 81 ? -19.640 0.419 38.680 1.00 51.12 81 THR A C 1
ATOM 616 O O . THR A 1 81 ? -18.771 -0.348 38.263 1.00 51.12 81 THR A O 1
ATOM 619 N N . PHE A 1 82 ? -20.310 1.233 37.854 1.00 50.25 82 PHE A N 1
ATOM 620 C CA . PHE A 1 82 ? -20.036 1.357 36.416 1.00 50.25 82 PHE A CA 1
ATOM 621 C C . PHE A 1 82 ? -18.819 2.242 36.104 1.00 50.25 82 PHE A C 1
ATOM 623 O O . PHE A 1 82 ? -18.168 2.034 35.086 1.00 50.25 82 PHE A O 1
ATOM 630 N N . SER A 1 83 ? -18.454 3.167 36.999 1.00 55.84 83 SER A N 1
ATOM 631 C CA . SER A 1 83 ? -17.397 4.168 36.768 1.00 55.84 83 SER A CA 1
ATOM 632 C C . SER A 1 83 ? -16.007 3.562 36.514 1.00 55.84 83 SER A C 1
ATOM 634 O O . SER A 1 83 ? -15.304 3.989 35.600 1.00 55.84 83 SER A O 1
ATOM 636 N N . ASN A 1 84 ? -15.628 2.501 37.240 1.00 56.53 84 ASN A N 1
ATOM 637 C CA . ASN A 1 84 ? -14.327 1.844 37.040 1.00 56.53 84 ASN A CA 1
ATOM 638 C C . ASN A 1 84 ? -14.266 1.065 35.718 1.00 56.53 84 ASN A C 1
ATOM 640 O O . ASN A 1 84 ? -13.242 1.083 35.040 1.00 56.53 84 ASN A O 1
ATOM 644 N N . ARG A 1 85 ? -15.365 0.404 35.324 1.00 58.88 85 ARG A N 1
ATOM 645 C CA . ARG A 1 85 ? -15.450 -0.289 34.027 1.00 58.88 85 ARG A CA 1
ATOM 646 C C . ARG A 1 85 ? -15.515 0.704 32.870 1.00 58.88 85 ARG A C 1
ATOM 648 O O . ARG A 1 85 ? -14.844 0.489 31.872 1.00 58.88 85 ARG A O 1
ATOM 655 N N . GLN A 1 86 ? -16.252 1.802 33.027 1.00 59.31 86 GLN A N 1
ATOM 656 C CA . GLN A 1 86 ? -16.341 2.870 32.034 1.00 59.31 86 GLN A CA 1
ATOM 657 C C . GLN A 1 86 ? -14.994 3.574 31.847 1.00 59.31 86 GLN A C 1
ATOM 659 O O . GLN A 1 86 ? -14.574 3.770 30.714 1.00 59.31 86 GLN A O 1
ATOM 664 N N . SER A 1 87 ? -14.276 3.869 32.934 1.00 61.50 87 SER A N 1
ATOM 665 C CA . SER A 1 87 ? -12.920 4.430 32.875 1.00 61.50 87 SER A CA 1
ATOM 666 C C . SER A 1 87 ? -11.936 3.475 32.196 1.00 61.50 87 SER A C 1
ATOM 668 O O . SER A 1 87 ? -11.193 3.895 31.317 1.00 61.50 87 SER A O 1
ATOM 670 N N . ALA A 1 88 ? -11.971 2.180 32.534 1.00 65.94 88 ALA A N 1
ATOM 671 C CA . ALA A 1 88 ? -11.121 1.177 31.892 1.00 65.94 88 ALA A CA 1
ATOM 672 C C . ALA A 1 88 ? -11.445 1.006 30.397 1.00 65.94 88 ALA A C 1
ATOM 674 O O . ALA A 1 88 ? -10.538 0.864 29.581 1.00 65.94 88 ALA A O 1
ATOM 675 N N . MET A 1 89 ? -12.725 1.049 30.017 1.00 64.50 89 MET A N 1
ATOM 676 C CA . MET A 1 89 ? -13.137 1.015 28.610 1.00 64.50 89 MET A CA 1
ATOM 677 C C . MET A 1 89 ? -12.703 2.282 27.865 1.00 64.50 89 MET A C 1
ATOM 679 O O . MET A 1 89 ? -12.145 2.169 26.779 1.00 64.50 89 MET A O 1
ATOM 683 N N . ALA A 1 90 ? -12.870 3.462 28.466 1.00 63.97 90 ALA A N 1
ATOM 684 C CA . ALA A 1 90 ? -12.421 4.729 27.892 1.00 63.97 90 ALA A CA 1
ATOM 685 C C . ALA A 1 90 ? -10.893 4.769 27.709 1.00 63.97 90 ALA A C 1
ATOM 687 O O . ALA A 1 90 ? -10.405 5.231 26.680 1.00 63.97 90 ALA A O 1
ATOM 688 N N . GLU A 1 91 ? -10.129 4.232 28.665 1.00 69.50 91 GLU A N 1
ATOM 689 C CA . GLU A 1 91 ? -8.671 4.110 28.560 1.00 69.50 91 GLU A CA 1
ATOM 690 C C . GLU A 1 91 ? -8.260 3.167 27.418 1.00 69.50 91 GLU A C 1
ATOM 692 O O . GLU A 1 91 ? -7.312 3.448 26.684 1.00 69.50 91 GLU A O 1
ATOM 697 N N . VAL A 1 92 ? -8.986 2.060 27.232 1.00 66.19 92 VAL A N 1
ATOM 698 C CA . VAL A 1 92 ? -8.751 1.115 26.131 1.00 66.19 92 VAL A CA 1
ATOM 699 C C . VAL A 1 92 ? -9.094 1.735 24.777 1.00 66.19 92 VAL A C 1
ATOM 701 O O . VAL A 1 92 ? -8.327 1.552 23.835 1.00 66.19 92 VAL A O 1
ATOM 704 N N . GLU A 1 93 ? -10.197 2.477 24.665 1.00 67.31 93 GLU A N 1
ATOM 705 C CA . GLU A 1 93 ? -10.566 3.181 23.430 1.00 67.31 93 GLU A CA 1
ATOM 706 C C . GLU A 1 93 ? -9.564 4.286 23.078 1.00 67.31 93 GLU A C 1
ATOM 708 O O . GLU A 1 93 ? -9.170 4.398 21.918 1.00 67.31 93 GLU A O 1
ATOM 713 N N . ALA A 1 94 ? -9.100 5.060 24.065 1.00 66.69 94 ALA A N 1
ATOM 714 C CA . ALA A 1 94 ? -8.062 6.071 23.862 1.00 66.69 94 ALA A CA 1
ATOM 715 C C . ALA A 1 94 ? -6.754 5.432 23.366 1.00 66.69 94 ALA A C 1
ATOM 717 O O . ALA A 1 94 ? -6.248 5.801 22.308 1.00 66.69 94 ALA A O 1
ATOM 718 N N . LYS A 1 95 ? -6.279 4.379 24.050 1.00 68.62 95 LYS A N 1
ATOM 719 C CA . LYS A 1 95 ? -5.095 3.612 23.627 1.00 68.62 95 LYS A CA 1
ATOM 720 C C . LYS A 1 95 ? -5.262 2.979 22.245 1.00 68.62 95 LYS A C 1
ATOM 722 O O . LYS A 1 95 ? -4.282 2.835 21.524 1.00 68.62 95 LYS A O 1
ATOM 727 N N . ASN A 1 96 ? -6.474 2.565 21.877 1.00 74.06 96 ASN A N 1
ATOM 728 C CA . ASN A 1 96 ? -6.749 2.001 20.558 1.00 74.06 96 ASN A CA 1
ATOM 729 C C . ASN A 1 96 ? -6.620 3.056 19.453 1.00 74.06 96 ASN A C 1
ATOM 731 O O . ASN A 1 96 ? -5.994 2.771 18.437 1.00 74.06 96 ASN A O 1
ATOM 735 N N . ARG A 1 97 ? -7.140 4.273 19.673 1.00 74.31 97 ARG A N 1
ATOM 736 C CA . ARG A 1 97 ? -6.996 5.386 18.720 1.00 74.31 97 ARG A CA 1
ATOM 737 C C . ARG A 1 97 ? -5.534 5.756 18.492 1.00 74.31 97 ARG A C 1
ATOM 739 O O . ARG A 1 97 ? -5.148 5.928 17.344 1.00 74.31 97 ARG A O 1
ATOM 746 N N . ASP A 1 98 ? -4.724 5.784 19.547 1.00 80.69 98 ASP A N 1
ATOM 747 C CA . ASP A 1 98 ? -3.293 6.109 19.444 1.00 80.69 98 ASP A CA 1
ATOM 748 C C . ASP A 1 98 ? -2.484 5.056 18.666 1.00 80.69 98 ASP A C 1
ATOM 750 O O . ASP A 1 98 ? -1.400 5.342 18.165 1.00 80.69 98 ASP A O 1
ATOM 754 N N . GLN A 1 99 ? -2.989 3.823 18.580 1.00 88.25 99 GLN A N 1
ATOM 755 C CA . GLN A 1 99 ? -2.354 2.719 17.854 1.00 88.25 99 GLN A CA 1
ATOM 756 C C . GLN A 1 99 ? -3.012 2.453 16.494 1.00 88.25 99 GLN A C 1
ATOM 758 O O . GLN A 1 99 ? -2.568 1.561 15.774 1.00 88.25 99 GLN A O 1
ATOM 763 N N . MET A 1 100 ? -4.065 3.191 16.132 1.00 91.62 100 MET A N 1
ATOM 764 C CA . MET A 1 100 ? -4.753 3.019 14.859 1.00 91.62 100 MET A CA 1
ATOM 765 C C . MET A 1 100 ? -3.927 3.666 13.738 1.00 91.62 100 MET A C 1
ATOM 767 O O . MET A 1 100 ? -3.723 4.882 13.755 1.00 91.62 100 MET A O 1
ATOM 771 N N . PRO A 1 101 ? -3.465 2.898 12.736 1.00 95.44 101 PRO A N 1
ATOM 772 C CA . PRO A 1 101 ? -2.725 3.478 11.628 1.00 95.44 101 PRO A CA 1
ATOM 773 C C . PRO A 1 101 ? -3.635 4.327 10.738 1.00 95.44 101 PRO A C 1
ATOM 775 O O . PRO A 1 101 ? -4.710 3.889 10.320 1.00 95.44 101 PRO A O 1
ATOM 778 N N . ALA A 1 102 ? -3.167 5.522 10.390 1.00 95.12 102 ALA A N 1
ATOM 779 C CA . ALA A 1 102 ? -3.760 6.336 9.331 1.00 95.12 102 ALA A CA 1
ATOM 780 C C . ALA A 1 102 ? -3.132 6.022 7.966 1.00 95.12 102 ALA A C 1
ATOM 782 O O . ALA A 1 102 ? -3.789 6.152 6.927 1.00 95.12 102 ALA A O 1
ATOM 783 N N . PHE A 1 103 ? -1.874 5.571 7.967 1.00 97.56 103 PHE A N 1
ATOM 784 C CA . PHE A 1 103 ? -1.171 5.144 6.766 1.00 97.56 103 PHE A CA 1
ATOM 785 C C . PHE A 1 103 ? -0.417 3.837 6.988 1.00 97.56 103 PHE A C 1
ATOM 787 O O . PHE A 1 103 ? -0.004 3.520 8.102 1.00 97.56 103 PHE A O 1
ATOM 794 N N . LEU A 1 104 ? -0.204 3.111 5.895 1.00 98.06 104 LEU A N 1
ATOM 795 C CA . LEU A 1 104 ? 0.747 2.008 5.817 1.00 98.06 104 LEU A CA 1
ATOM 796 C C . LEU A 1 104 ? 1.746 2.328 4.709 1.00 98.06 104 LEU A C 1
ATOM 798 O O . LEU A 1 104 ? 1.341 2.674 3.601 1.00 98.06 104 LEU A O 1
ATOM 802 N N . ARG A 1 105 ? 3.038 2.209 4.984 1.00 98.44 105 ARG A N 1
ATOM 803 C CA . ARG A 1 105 ? 4.068 2.128 3.949 1.00 98.44 105 ARG A CA 1
ATOM 804 C C . ARG A 1 105 ? 4.305 0.661 3.640 1.00 98.44 105 ARG A C 1
ATOM 806 O O . ARG A 1 105 ? 4.573 -0.113 4.550 1.00 98.44 105 ARG A O 1
ATOM 813 N N . PHE A 1 106 ? 4.162 0.299 2.374 1.00 98.56 106 PHE A N 1
ATOM 814 C CA . PHE A 1 106 ? 4.353 -1.052 1.877 1.00 98.56 106 PHE A CA 1
ATOM 815 C C . PHE A 1 106 ? 5.567 -1.087 0.955 1.00 98.56 106 PHE A C 1
ATOM 817 O O . PHE A 1 106 ? 5.539 -0.471 -0.113 1.00 98.56 106 PHE A O 1
ATOM 824 N N . THR A 1 107 ? 6.622 -1.783 1.358 1.00 98.62 107 THR A N 1
ATOM 825 C CA . THR A 1 107 ? 7.878 -1.853 0.605 1.00 98.62 107 THR A CA 1
ATOM 826 C C . THR A 1 107 ? 7.980 -3.179 -0.134 1.00 98.62 107 THR A C 1
ATOM 828 O O . THR A 1 107 ? 7.866 -4.239 0.475 1.00 98.62 107 THR A O 1
ATOM 831 N N . CYS A 1 108 ? 8.151 -3.147 -1.456 1.00 98.06 108 CYS A N 1
ATOM 832 C CA . CYS A 1 108 ? 8.312 -4.355 -2.264 1.00 98.06 108 CYS A CA 1
ATOM 833 C C . CYS A 1 108 ? 9.020 -4.090 -3.595 1.00 98.06 108 CYS A C 1
ATOM 835 O O . CYS A 1 108 ? 9.003 -2.975 -4.117 1.00 98.06 108 CYS A O 1
ATOM 837 N N . GLU A 1 109 ? 9.597 -5.140 -4.177 1.00 97.44 109 GLU A N 1
ATOM 838 C CA . GLU A 1 109 ? 9.969 -5.166 -5.592 1.00 97.44 109 GLU A CA 1
ATOM 839 C C . GLU A 1 109 ? 8.694 -5.342 -6.435 1.00 97.44 109 GLU A C 1
ATOM 841 O O . GLU A 1 109 ? 8.035 -6.372 -6.294 1.00 97.44 109 GLU A O 1
ATOM 846 N N . PRO A 1 110 ? 8.295 -4.374 -7.281 1.00 97.25 110 PRO A N 1
ATOM 847 C CA . PRO A 1 110 ? 7.003 -4.422 -7.967 1.00 97.25 110 PRO A CA 1
ATOM 848 C C . PRO A 1 110 ? 6.969 -5.394 -9.153 1.00 97.25 110 PRO A C 1
ATOM 850 O O . PRO A 1 110 ? 5.974 -6.080 -9.404 1.00 97.25 110 PRO A O 1
ATOM 853 N N . TYR A 1 111 ? 8.082 -5.467 -9.874 1.00 96.62 111 TYR A N 1
ATOM 854 C CA . TYR A 1 111 ? 8.295 -6.329 -11.025 1.00 96.62 111 TYR A CA 1
ATOM 855 C C . TYR A 1 111 ? 9.714 -6.870 -10.963 1.00 96.62 111 TYR A C 1
ATOM 857 O O . TYR A 1 111 ? 10.617 -6.143 -10.547 1.00 96.62 111 TYR A O 1
ATOM 865 N N . GLN A 1 112 ? 9.910 -8.102 -11.433 1.00 90.88 112 GLN A N 1
ATOM 866 C CA . GLN A 1 112 ? 11.237 -8.712 -11.451 1.00 90.88 112 GLN A CA 1
ATOM 867 C C . GLN A 1 112 ? 12.243 -7.837 -12.200 1.00 90.88 112 GLN A C 1
ATOM 869 O O . GLN A 1 112 ? 12.055 -7.517 -13.376 1.00 90.88 112 GLN A O 1
ATOM 874 N N . GLY A 1 113 ? 13.324 -7.474 -11.516 1.00 88.88 113 GLY A N 1
ATOM 875 C CA . GLY A 1 113 ? 14.409 -6.692 -12.093 1.00 88.88 113 GLY A CA 1
ATOM 876 C C . GLY A 1 113 ? 14.175 -5.184 -12.100 1.00 88.88 113 GLY A C 1
ATOM 877 O O . GLY A 1 113 ? 15.051 -4.471 -12.588 1.00 88.88 113 GLY A O 1
ATOM 878 N N . LEU A 1 114 ? 13.068 -4.675 -11.550 1.00 95.06 114 LEU A N 1
ATOM 879 C CA . LEU A 1 114 ? 12.953 -3.266 -11.156 1.00 95.06 114 LEU A CA 1
ATOM 880 C C . LEU A 1 114 ? 13.446 -3.068 -9.720 1.00 95.06 114 LEU A C 1
ATOM 882 O O . LEU A 1 114 ? 13.583 -4.015 -8.953 1.00 95.06 114 LEU A O 1
ATOM 886 N N . GLN A 1 115 ? 13.741 -1.826 -9.353 1.00 96.06 115 GLN A N 1
ATOM 887 C CA . GLN A 1 115 ? 14.114 -1.481 -7.988 1.00 96.06 115 GLN A CA 1
ATOM 888 C C . GLN A 1 115 ? 12.940 -1.658 -7.018 1.00 96.06 115 GLN A C 1
ATOM 890 O O . GLN A 1 115 ? 11.776 -1.406 -7.358 1.00 96.06 115 GLN A O 1
ATOM 895 N N . GLU A 1 116 ? 13.278 -2.051 -5.787 1.00 97.69 116 GLU A N 1
ATOM 896 C CA . GLU A 1 116 ? 12.369 -2.023 -4.644 1.00 97.69 116 GLU A CA 1
ATOM 897 C C . GLU A 1 116 ? 11.821 -0.608 -4.426 1.00 97.69 116 GLU A C 1
ATOM 899 O O . GLU A 1 116 ? 12.527 0.390 -4.583 1.00 97.69 116 GLU A O 1
ATOM 904 N N . ARG A 1 117 ? 10.536 -0.523 -4.076 1.00 97.88 117 ARG A N 1
ATOM 905 C CA . ARG A 1 117 ? 9.824 0.736 -3.869 1.00 97.88 117 ARG A CA 1
ATOM 906 C C . ARG A 1 117 ? 8.933 0.672 -2.646 1.00 97.88 117 ARG A C 1
ATOM 908 O O . ARG A 1 117 ? 8.379 -0.375 -2.317 1.00 97.88 117 ARG A O 1
ATOM 915 N N . THR A 1 118 ? 8.727 1.835 -2.040 1.00 98.38 118 THR A N 1
ATOM 916 C CA . THR A 1 118 ? 7.801 2.021 -0.922 1.00 98.38 118 THR A CA 1
ATOM 917 C C . THR A 1 118 ? 6.552 2.756 -1.386 1.00 98.38 118 THR A C 1
ATOM 919 O O . THR A 1 118 ? 6.618 3.899 -1.836 1.00 98.38 118 THR A O 1
ATOM 922 N N . PHE A 1 119 ? 5.399 2.116 -1.224 1.00 98.38 119 PHE A N 1
ATOM 923 C CA . PHE A 1 119 ? 4.089 2.665 -1.547 1.00 98.38 119 PHE A CA 1
ATOM 924 C C . PHE A 1 119 ? 3.375 3.096 -0.270 1.00 98.38 119 PHE A C 1
ATOM 926 O O . PHE A 1 119 ? 3.228 2.309 0.659 1.00 98.38 119 PHE A O 1
ATOM 933 N N . THR A 1 120 ? 2.876 4.329 -0.224 1.00 98.12 120 THR A N 1
ATOM 934 C CA . THR A 1 120 ? 2.077 4.804 0.915 1.00 98.12 120 THR A CA 1
ATOM 935 C C . THR A 1 120 ? 0.598 4.559 0.648 1.00 98.12 120 THR A C 1
ATOM 937 O O . THR A 1 120 ? 0.040 5.098 -0.307 1.00 98.12 120 THR A O 1
ATOM 940 N N . LEU A 1 121 ? -0.062 3.795 1.511 1.00 98.00 121 LEU A N 1
ATOM 941 C CA . LEU A 1 121 ? -1.504 3.591 1.522 1.00 98.00 121 LEU A CA 1
ATOM 942 C C . LEU A 1 121 ? -2.134 4.469 2.596 1.00 98.00 121 LEU A C 1
ATOM 944 O O . LEU A 1 121 ? -1.716 4.435 3.749 1.00 98.00 121 LEU A O 1
ATOM 948 N N . ARG A 1 122 ? -3.176 5.216 2.236 1.00 97.25 122 ARG A N 1
ATOM 949 C CA . ARG A 1 122 ? -4.044 5.907 3.194 1.00 97.25 122 ARG A CA 1
ATOM 950 C C . ARG A 1 122 ? -5.183 4.989 3.612 1.00 97.25 122 ARG A C 1
ATOM 952 O O . ARG A 1 122 ? -5.864 4.435 2.746 1.00 97.25 122 ARG A O 1
ATOM 959 N N . LEU A 1 123 ? -5.411 4.882 4.916 1.00 94.88 123 LEU A N 1
ATOM 960 C CA . LEU A 1 123 ? -6.550 4.175 5.488 1.00 94.88 123 LEU A CA 1
ATOM 961 C C . LEU A 1 123 ? -7.721 5.143 5.661 1.00 94.88 123 LEU A C 1
ATOM 963 O O . LEU A 1 123 ? -7.555 6.319 5.974 1.00 94.88 123 LEU A O 1
ATOM 967 N N . SER A 1 124 ? -8.929 4.642 5.434 1.00 91.50 124 SER A N 1
ATOM 968 C CA . SER A 1 124 ? -10.169 5.393 5.613 1.00 91.50 124 SER A CA 1
ATOM 969 C C . SER A 1 124 ? -11.206 4.509 6.284 1.00 91.50 124 SER A C 1
ATOM 971 O O . SER A 1 124 ? -11.508 3.418 5.799 1.00 91.50 124 SER A O 1
ATOM 973 N N . LEU A 1 125 ? -11.752 4.969 7.407 1.00 88.56 125 LEU A N 1
ATOM 974 C CA . LEU A 1 125 ? -12.862 4.291 8.060 1.00 88.56 125 LEU A CA 1
ATOM 975 C C . LEU A 1 125 ? -14.169 4.727 7.396 1.00 88.56 125 LEU A C 1
ATOM 977 O O . LEU A 1 125 ? -14.510 5.907 7.371 1.00 88.56 125 LEU A O 1
ATOM 981 N N . ILE A 1 126 ? -14.902 3.760 6.862 1.00 85.75 126 ILE A N 1
ATOM 982 C CA . ILE A 1 126 ? -16.229 3.947 6.290 1.00 85.75 126 ILE A CA 1
ATOM 983 C C . ILE A 1 126 ? -17.230 3.507 7.352 1.00 85.75 126 ILE A C 1
ATOM 985 O O . ILE A 1 126 ? -17.357 2.315 7.652 1.00 85.75 126 ILE A O 1
ATOM 989 N N . THR A 1 127 ? -17.914 4.483 7.942 1.00 76.62 127 THR A N 1
ATOM 990 C CA . THR A 1 127 ? -18.931 4.263 8.968 1.00 76.62 127 THR A CA 1
ATOM 991 C C . THR A 1 127 ? -20.264 3.857 8.328 1.00 76.62 127 THR A C 1
ATOM 993 O O . THR A 1 127 ? -20.678 4.388 7.300 1.00 76.62 127 THR A O 1
ATOM 996 N N . GLY A 1 128 ? -20.916 2.858 8.920 1.00 70.56 128 GLY A N 1
ATOM 997 C CA . GLY A 1 128 ? -22.173 2.245 8.479 1.00 70.56 128 GLY A CA 1
ATOM 998 C C . GLY A 1 128 ? -22.590 1.163 9.481 1.00 70.56 128 GLY A C 1
ATOM 999 O O . GLY A 1 128 ? -21.935 1.034 10.510 1.00 70.56 128 GLY A O 1
ATOM 1000 N N . GLU A 1 129 ? -23.628 0.365 9.201 1.00 72.38 129 GLU A N 1
ATOM 1001 C CA . GLU A 1 129 ? -24.059 -0.723 10.110 1.00 72.38 129 GLU A CA 1
ATOM 1002 C C . GLU A 1 129 ? -22.941 -1.734 10.399 1.00 72.38 129 GLU A C 1
ATOM 1004 O O . GLU A 1 129 ? -22.818 -2.249 11.507 1.00 72.38 129 GLU A O 1
ATOM 1009 N N . THR A 1 130 ? -22.097 -2.008 9.402 1.00 78.25 130 THR A N 1
ATOM 1010 C CA . THR A 1 130 ? -20.861 -2.773 9.577 1.00 78.25 130 THR A CA 1
ATOM 1011 C C . THR A 1 130 ? -19.698 -1.911 9.104 1.00 78.25 130 THR A C 1
ATOM 1013 O O . THR A 1 130 ? -19.695 -1.491 7.943 1.00 78.25 130 THR A O 1
ATOM 1016 N N . PRO A 1 131 ? -18.697 -1.636 9.954 1.00 81.00 131 PRO A N 1
ATOM 1017 C CA . PRO A 1 131 ? -17.617 -0.743 9.579 1.00 81.00 131 PRO A CA 1
ATOM 1018 C C . PRO A 1 131 ? -16.767 -1.416 8.500 1.00 81.00 131 PRO A C 1
ATOM 1020 O O . PRO A 1 131 ? -16.547 -2.636 8.508 1.00 81.00 131 PRO A O 1
ATOM 1023 N N . ARG A 1 132 ? -16.296 -0.613 7.550 1.00 90.56 132 ARG A N 1
ATOM 1024 C CA . ARG A 1 132 ? -15.368 -1.050 6.503 1.00 90.56 132 ARG A CA 1
ATOM 1025 C C . ARG A 1 132 ? -14.166 -0.127 6.476 1.00 90.56 132 ARG A C 1
ATOM 1027 O O . ARG A 1 132 ? -14.286 1.056 6.771 1.00 90.56 132 ARG A O 1
ATOM 1034 N N . ILE A 1 133 ? -13.020 -0.668 6.103 1.00 92.62 133 ILE A N 1
ATOM 1035 C CA . ILE A 1 133 ? -11.762 0.062 6.026 1.00 92.62 133 ILE A CA 1
ATOM 1036 C C . ILE A 1 133 ? -11.343 0.074 4.563 1.00 92.62 133 ILE A C 1
ATOM 1038 O O . ILE A 1 133 ? -11.156 -0.977 3.952 1.00 92.62 133 ILE A O 1
ATOM 1042 N N . GLY A 1 134 ? -11.265 1.262 3.978 1.00 94.25 134 GLY A N 1
ATOM 1043 C CA . GLY A 1 134 ? -10.746 1.458 2.632 1.00 94.25 134 GLY A CA 1
ATOM 1044 C C . GLY A 1 134 ? -9.257 1.764 2.678 1.00 94.25 134 GLY A C 1
ATOM 1045 O O . GLY A 1 134 ? -8.837 2.597 3.481 1.00 94.25 134 GLY A O 1
ATOM 1046 N N . LEU A 1 135 ? -8.484 1.140 1.792 1.00 96.00 135 LEU A N 1
ATOM 1047 C CA . LEU A 1 135 ? -7.075 1.458 1.577 1.00 96.00 135 LEU A CA 1
ATOM 1048 C C . LEU A 1 135 ? -6.913 2.082 0.198 1.00 96.00 135 LEU A C 1
ATOM 1050 O O . LEU A 1 135 ? -7.500 1.601 -0.767 1.00 96.00 135 LEU A O 1
ATOM 1054 N N . ARG A 1 136 ? -6.128 3.153 0.081 1.00 97.56 136 ARG A N 1
ATOM 1055 C CA . ARG A 1 136 ? -5.815 3.756 -1.220 1.00 97.56 136 ARG A CA 1
ATOM 1056 C C . ARG A 1 136 ? -4.345 4.123 -1.313 1.00 97.56 136 ARG A C 1
ATOM 1058 O O . ARG A 1 136 ? -3.860 4.900 -0.494 1.00 97.56 136 ARG A O 1
ATOM 1065 N N . ILE A 1 137 ? -3.672 3.612 -2.337 1.00 98.06 137 ILE A N 1
ATOM 1066 C CA . ILE A 1 137 ? -2.293 3.975 -2.661 1.00 98.06 137 ILE A CA 1
ATOM 1067 C C . ILE A 1 137 ? -2.264 5.444 -3.086 1.00 98.06 137 ILE A C 1
ATOM 1069 O O . ILE A 1 137 ? -3.029 5.893 -3.945 1.00 98.06 137 ILE A O 1
ATOM 1073 N N . VAL A 1 138 ? -1.382 6.206 -2.458 1.00 96.81 138 VAL A N 1
ATOM 1074 C CA . VAL A 1 138 ? -1.133 7.606 -2.777 1.00 96.81 138 VAL A CA 1
ATOM 1075 C C . VAL A 1 138 ? -0.287 7.668 -4.046 1.00 96.81 138 VAL A C 1
ATOM 1077 O O . VAL A 1 138 ? 0.799 7.104 -4.081 1.00 96.81 138 VAL A O 1
ATOM 1080 N N . ARG A 1 139 ? -0.777 8.386 -5.068 1.00 95.75 139 ARG A N 1
ATOM 1081 C CA . ARG A 1 139 ? -0.058 8.644 -6.334 1.00 95.75 139 ARG A CA 1
ATOM 1082 C C . ARG A 1 139 ? 0.416 7.373 -7.061 1.00 95.75 139 ARG A C 1
ATOM 1084 O O . ARG A 1 139 ? 1.530 7.336 -7.571 1.00 95.75 139 ARG A O 1
ATOM 1091 N N . LEU A 1 140 ? -0.445 6.352 -7.139 1.00 96.38 140 LEU A N 1
ATOM 1092 C CA . LEU A 1 140 ? -0.134 5.114 -7.866 1.00 96.38 140 LEU A CA 1
ATOM 1093 C C . LEU A 1 140 ? 0.277 5.379 -9.324 1.00 96.38 140 LEU A C 1
ATOM 1095 O O . LEU A 1 140 ? 1.282 4.839 -9.757 1.00 96.38 140 LEU A O 1
ATOM 1099 N N . GLU A 1 141 ? -0.440 6.256 -10.033 1.00 95.31 141 GLU A N 1
ATOM 1100 C CA . GLU A 1 141 ? -0.139 6.602 -11.434 1.00 95.31 141 GLU A CA 1
ATOM 1101 C C . GLU A 1 141 ? 1.285 7.155 -11.605 1.00 95.31 141 GLU A C 1
ATOM 1103 O O . GLU A 1 141 ? 1.987 6.787 -12.539 1.00 95.31 141 GLU A O 1
ATOM 1108 N N . THR A 1 142 ? 1.748 7.988 -10.665 1.00 95.06 142 THR A N 1
ATOM 1109 C CA . THR A 1 142 ? 3.125 8.503 -10.670 1.00 95.06 142 THR A CA 1
ATOM 1110 C C . THR A 1 142 ? 4.136 7.376 -10.472 1.00 95.06 142 THR A C 1
ATOM 1112 O O . THR A 1 142 ? 5.120 7.308 -11.198 1.00 95.06 142 THR A O 1
ATOM 1115 N N . ALA A 1 143 ? 3.880 6.456 -9.538 1.00 95.62 143 ALA A N 1
ATOM 1116 C CA . ALA A 1 143 ? 4.758 5.306 -9.331 1.00 95.62 143 ALA A CA 1
ATOM 1117 C C . ALA A 1 143 ? 4.787 4.378 -10.560 1.00 95.62 143 ALA A C 1
ATOM 1119 O O . ALA A 1 143 ? 5.831 3.818 -10.888 1.00 95.62 143 ALA A O 1
ATOM 1120 N N . GLU A 1 144 ? 3.658 4.213 -11.256 1.00 95.06 144 GLU A N 1
ATOM 1121 C CA . GLU A 1 144 ? 3.577 3.453 -12.508 1.00 95.06 144 GLU A CA 1
ATOM 1122 C C . GLU A 1 144 ? 4.380 4.105 -13.636 1.00 95.06 144 GLU A C 1
ATOM 1124 O O . GLU A 1 144 ? 5.093 3.403 -14.355 1.00 95.06 144 GLU A O 1
ATOM 1129 N N . GLU A 1 145 ? 4.328 5.430 -13.755 1.00 94.00 145 GLU A N 1
ATOM 1130 C CA . GLU A 1 145 ? 5.141 6.179 -14.713 1.00 94.00 145 GLU A CA 1
ATOM 1131 C C . GLU A 1 145 ? 6.641 6.048 -14.410 1.00 94.00 145 GLU A C 1
ATOM 1133 O O . GLU A 1 145 ? 7.424 5.719 -15.301 1.00 94.00 145 GLU A O 1
ATOM 1138 N N . GLU A 1 146 ? 7.047 6.208 -13.148 1.00 95.38 146 GLU A N 1
ATOM 1139 C CA . GLU A 1 146 ? 8.438 6.027 -12.712 1.00 95.38 146 GLU A CA 1
ATOM 1140 C C . GLU A 1 146 ? 8.945 4.597 -12.971 1.00 95.38 146 GLU A C 1
ATOM 1142 O O . GLU A 1 146 ? 10.096 4.399 -13.360 1.00 95.38 146 GLU A O 1
ATOM 1147 N N . MET A 1 147 ? 8.096 3.579 -12.782 1.00 95.12 147 MET A N 1
ATOM 1148 C CA . MET A 1 147 ? 8.415 2.186 -13.125 1.00 95.12 147 MET A CA 1
ATOM 1149 C C . MET A 1 147 ? 8.586 1.980 -14.631 1.00 95.12 147 MET A C 1
ATOM 1151 O O . MET A 1 147 ? 9.489 1.254 -15.049 1.00 95.12 147 MET A O 1
ATOM 1155 N N . ALA A 1 148 ? 7.746 2.614 -15.450 1.00 91.75 148 ALA A N 1
ATOM 1156 C CA . ALA A 1 148 ? 7.862 2.543 -16.903 1.00 91.75 148 ALA A CA 1
ATOM 1157 C C . ALA A 1 148 ? 9.154 3.211 -17.402 1.00 91.75 148 ALA A C 1
ATOM 1159 O O . ALA A 1 148 ? 9.844 2.642 -18.248 1.00 91.75 148 ALA A O 1
ATOM 1160 N N . GLN A 1 149 ? 9.510 4.369 -16.837 1.00 92.56 149 GLN A N 1
ATOM 1161 C CA . GLN A 1 149 ? 10.763 5.067 -17.140 1.00 92.56 149 GLN A CA 1
ATOM 1162 C C . GLN A 1 149 ? 11.988 4.244 -16.716 1.00 92.56 149 GLN A C 1
ATOM 1164 O O . GLN A 1 149 ? 12.939 4.122 -17.487 1.00 92.56 149 GLN A O 1
ATOM 1169 N N . GLU A 1 150 ? 11.954 3.614 -15.535 1.00 94.44 150 GLU A N 1
ATOM 1170 C CA . GLU A 1 150 ? 13.031 2.717 -15.096 1.00 94.44 150 GLU A CA 1
ATOM 1171 C C . GLU A 1 150 ? 13.211 1.538 -16.066 1.00 94.44 150 GLU A C 1
ATOM 1173 O O . GLU A 1 150 ? 14.337 1.201 -16.440 1.00 94.44 150 GLU A O 1
ATOM 1178 N N . LEU A 1 151 ? 12.111 0.909 -16.495 1.00 91.62 151 LEU A N 1
ATOM 1179 C CA . LEU A 1 151 ? 12.161 -0.177 -17.472 1.00 91.62 151 LEU A CA 1
ATOM 1180 C C . LEU A 1 151 ? 12.764 0.296 -18.801 1.00 91.62 151 LEU A C 1
ATOM 1182 O O . LEU A 1 151 ? 13.617 -0.393 -19.363 1.00 91.62 151 LEU A O 1
ATOM 1186 N N . GLU A 1 152 ? 12.341 1.460 -19.298 1.00 89.50 152 GLU A N 1
ATOM 1187 C CA . GLU A 1 152 ? 12.882 2.055 -20.522 1.00 89.50 152 GLU A CA 1
ATOM 1188 C C . GLU A 1 152 ? 14.398 2.240 -20.436 1.00 89.50 152 GLU A C 1
ATOM 1190 O O . GLU A 1 152 ? 15.131 1.818 -21.335 1.00 89.50 152 GLU A O 1
ATOM 1195 N N . GLU A 1 153 ? 14.875 2.826 -19.339 1.00 91.12 153 GLU A N 1
ATOM 1196 C CA . GLU A 1 153 ? 16.295 3.069 -19.125 1.00 91.12 153 GLU A CA 1
ATOM 1197 C C . GLU A 1 153 ? 17.090 1.762 -19.059 1.00 91.12 153 GLU A C 1
ATOM 1199 O O . GLU A 1 153 ? 18.125 1.639 -19.721 1.00 91.12 153 GLU A O 1
ATOM 1204 N N . LYS A 1 154 ? 16.592 0.752 -18.335 1.00 90.69 154 LYS A N 1
ATOM 1205 C CA . LYS A 1 154 ? 17.240 -0.567 -18.263 1.00 90.69 154 LYS A CA 1
ATOM 1206 C C . LYS A 1 154 ? 17.316 -1.252 -19.619 1.00 90.69 154 LYS A C 1
ATOM 1208 O O . LYS A 1 154 ? 18.347 -1.843 -19.933 1.00 90.69 154 LYS A O 1
ATOM 1213 N N . LEU A 1 155 ? 16.258 -1.169 -20.426 1.00 89.25 155 LEU A N 1
ATOM 1214 C CA . LEU A 1 155 ? 16.258 -1.725 -21.778 1.00 89.25 155 LEU A CA 1
ATOM 1215 C C . LEU A 1 155 ? 17.268 -0.998 -22.666 1.00 89.25 155 LEU A C 1
ATOM 1217 O O . LEU A 1 155 ? 18.076 -1.650 -23.319 1.00 89.25 155 LEU A O 1
ATOM 1221 N N . ARG A 1 156 ? 17.272 0.339 -22.661 1.00 87.31 156 ARG A N 1
ATOM 1222 C CA . ARG A 1 156 ? 18.205 1.123 -23.478 1.00 87.31 156 ARG A CA 1
ATOM 1223 C C . ARG A 1 156 ? 19.658 0.811 -23.128 1.00 87.31 156 ARG A C 1
ATOM 1225 O O . ARG A 1 156 ? 20.446 0.554 -24.028 1.00 87.31 156 ARG A O 1
ATOM 1232 N N . THR A 1 157 ? 19.988 0.792 -21.839 1.00 88.88 157 THR A N 1
ATOM 1233 C CA . THR A 1 157 ? 21.342 0.483 -21.359 1.00 88.88 157 THR A CA 1
ATOM 1234 C C . THR A 1 157 ? 21.720 -0.970 -21.654 1.00 88.88 157 THR A C 1
ATOM 1236 O O . THR A 1 157 ? 22.820 -1.243 -22.118 1.00 88.88 157 THR A O 1
ATOM 1239 N N . GLY A 1 158 ? 20.801 -1.920 -21.452 1.00 87.44 158 GLY A N 1
ATOM 1240 C CA . GLY A 1 158 ? 21.053 -3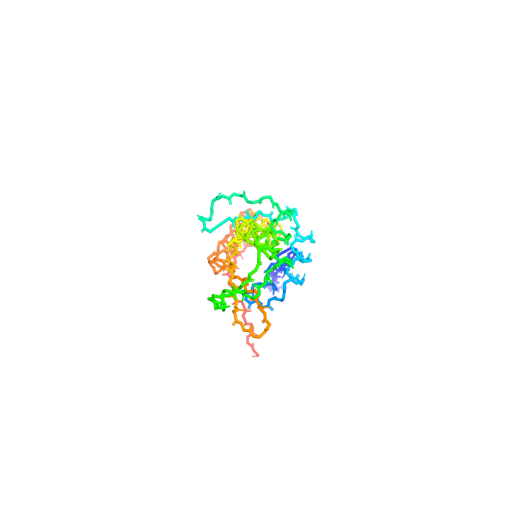.340 -21.722 1.00 87.44 158 GLY A CA 1
ATOM 1241 C C . GLY A 1 158 ? 21.275 -3.674 -23.202 1.00 87.44 158 GLY A C 1
ATOM 1242 O O . GLY A 1 158 ? 21.883 -4.698 -23.508 1.00 87.44 158 GLY A O 1
ATOM 1243 N N . PHE A 1 159 ? 20.803 -2.818 -24.114 1.00 86.75 159 PHE A N 1
ATOM 1244 C CA . PHE A 1 159 ? 20.934 -2.984 -25.563 1.00 86.75 159 PHE A CA 1
ATOM 1245 C C . PHE A 1 159 ? 21.852 -1.951 -26.231 1.00 86.75 159 PHE A C 1
ATOM 1247 O O . PHE A 1 159 ? 21.942 -1.966 -27.459 1.00 86.75 159 PHE A O 1
ATOM 1254 N N . GLU A 1 160 ? 22.551 -1.104 -25.468 1.00 85.31 160 GLU A N 1
ATOM 1255 C CA . GLU A 1 160 ? 23.410 -0.024 -25.984 1.00 85.31 160 GLU A CA 1
ATOM 1256 C C . GLU A 1 160 ? 24.432 -0.520 -27.020 1.00 85.31 160 GLU A C 1
ATOM 1258 O O . GLU A 1 160 ? 24.599 0.092 -28.075 1.00 85.31 160 GLU A O 1
ATOM 1263 N N . ASP A 1 161 ? 25.036 -1.685 -26.773 1.00 86.38 161 ASP A N 1
ATOM 1264 C CA . ASP A 1 161 ? 26.043 -2.301 -27.648 1.00 86.38 161 ASP A CA 1
ATOM 1265 C C . ASP A 1 161 ? 25.445 -3.175 -28.768 1.00 86.38 161 ASP A C 1
ATOM 1267 O O . ASP A 1 161 ? 26.147 -3.942 -29.434 1.00 86.38 161 ASP A O 1
ATOM 1271 N N . THR A 1 162 ? 24.130 -3.108 -28.982 1.00 82.81 162 THR A N 1
ATOM 1272 C CA . THR A 1 162 ? 23.418 -3.962 -29.937 1.00 82.81 162 THR A CA 1
ATOM 1273 C C . THR A 1 162 ? 22.673 -3.135 -30.988 1.00 82.81 162 THR A C 1
ATOM 1275 O O . THR A 1 162 ? 22.261 -2.007 -30.732 1.00 82.81 162 THR A O 1
ATOM 1278 N N . PRO A 1 163 ? 22.410 -3.683 -32.190 1.00 78.12 163 PRO A N 1
ATOM 1279 C CA . PRO A 1 163 ? 21.602 -2.999 -33.204 1.00 78.12 163 PRO A CA 1
ATOM 1280 C C . PRO A 1 163 ? 20.095 -2.966 -32.869 1.00 78.12 163 PRO A C 1
ATOM 1282 O O . PRO A 1 163 ? 19.288 -2.561 -33.712 1.00 78.12 163 PRO A O 1
ATOM 1285 N N . VAL A 1 164 ? 19.690 -3.436 -31.683 1.00 77.81 164 VAL A N 1
ATOM 1286 C CA . VAL A 1 164 ? 18.289 -3.535 -31.268 1.00 77.81 164 VAL A CA 1
ATOM 1287 C C . VAL A 1 164 ? 17.768 -2.146 -30.910 1.00 77.81 164 VAL A C 1
ATOM 1289 O O . VAL A 1 164 ? 18.271 -1.487 -30.008 1.00 77.81 164 VAL A O 1
ATOM 1292 N N . LYS A 1 165 ? 16.716 -1.703 -31.605 1.00 73.06 165 LYS A N 1
ATOM 1293 C CA . LYS A 1 165 ? 15.993 -0.478 -31.247 1.00 73.06 165 LYS A CA 1
ATOM 1294 C C . LYS A 1 165 ? 14.905 -0.812 -30.234 1.00 73.06 165 LYS A C 1
ATOM 1296 O O . LYS A 1 165 ? 14.017 -1.608 -30.537 1.00 73.06 165 LYS A O 1
ATOM 1301 N N . THR A 1 166 ? 14.959 -0.191 -29.063 1.00 71.19 166 THR A N 1
ATOM 1302 C CA . THR A 1 166 ? 13.945 -0.328 -28.013 1.00 71.19 166 THR A CA 1
ATOM 1303 C C . THR A 1 166 ? 12.911 0.788 -28.126 1.00 71.19 166 THR A C 1
ATOM 1305 O O . THR A 1 166 ? 13.255 1.948 -28.336 1.00 71.19 166 THR A O 1
ATOM 1308 N N . PHE A 1 167 ? 11.637 0.438 -27.975 1.00 72.31 167 PHE A N 1
ATOM 1309 C CA . PHE A 1 167 ? 10.524 1.383 -27.927 1.00 72.31 167 PHE A CA 1
ATOM 1310 C C . PHE A 1 167 ? 9.648 1.021 -26.732 1.00 72.31 167 PHE A C 1
ATOM 1312 O O . PHE A 1 167 ? 9.361 -0.159 -26.527 1.00 72.31 167 PHE A O 1
ATOM 1319 N N . VAL A 1 168 ? 9.217 2.018 -25.961 1.00 69.44 168 VAL A N 1
ATOM 1320 C CA . VAL A 1 168 ? 8.326 1.827 -24.812 1.00 69.44 168 VAL A CA 1
ATOM 1321 C C . VAL A 1 168 ? 6.979 2.465 -25.117 1.00 69.44 168 VAL A C 1
ATOM 1323 O O . VAL A 1 168 ? 6.896 3.603 -25.571 1.00 69.44 168 VAL A O 1
ATOM 1326 N N . GLY A 1 169 ? 5.909 1.696 -24.929 1.00 68.81 169 GLY A N 1
ATOM 1327 C CA . GLY A 1 169 ? 4.550 2.131 -25.217 1.00 68.81 169 GLY A CA 1
ATOM 1328 C C . GLY A 1 169 ? 3.549 0.984 -25.162 1.00 68.81 169 GLY A C 1
ATOM 1329 O O . GLY A 1 169 ? 3.905 -0.182 -25.005 1.00 68.81 169 GLY A O 1
ATOM 1330 N N . SER A 1 170 ? 2.270 1.323 -25.305 1.00 60.09 170 SER A N 1
ATOM 1331 C CA . SER A 1 170 ? 1.200 0.333 -25.438 1.00 60.09 170 SER A CA 1
ATOM 1332 C C . SER A 1 170 ? 1.053 -0.061 -26.905 1.00 60.09 170 SER A C 1
ATOM 1334 O O . SER A 1 170 ? 0.645 0.757 -27.728 1.00 60.09 170 SER A O 1
ATOM 1336 N N . PHE A 1 171 ? 1.376 -1.309 -27.247 1.00 57.66 171 PHE A N 1
ATOM 1337 C CA . PHE A 1 171 ? 1.138 -1.840 -28.586 1.00 57.66 171 PHE A CA 1
ATOM 1338 C C . PHE A 1 171 ? -0.214 -2.553 -28.622 1.00 57.66 171 PHE A C 1
ATOM 1340 O O . PHE A 1 171 ? -0.389 -3.598 -27.999 1.00 57.66 171 PHE A O 1
ATOM 1347 N N . ASN A 1 172 ? -1.173 -1.988 -29.355 1.00 59.91 172 ASN A N 1
ATOM 1348 C CA . ASN A 1 172 ? -2.428 -2.661 -29.665 1.00 59.91 172 ASN A CA 1
ATOM 1349 C C . ASN A 1 172 ? -2.408 -3.055 -31.149 1.00 59.91 172 ASN A C 1
ATOM 1351 O O . ASN A 1 172 ? -2.657 -2.193 -31.999 1.00 59.91 172 ASN A O 1
ATOM 1355 N N . PRO A 1 173 ? -2.081 -4.314 -31.491 1.00 53.69 173 PRO A N 1
ATOM 1356 C CA . PRO A 1 173 ? -2.276 -4.803 -32.843 1.00 53.69 173 PRO A CA 1
ATOM 1357 C C . PRO A 1 173 ? -3.787 -4.912 -33.056 1.00 53.69 173 PRO A C 1
ATOM 1359 O O . PRO A 1 173 ? -4.412 -5.895 -32.666 1.00 53.69 173 PRO A O 1
ATOM 1362 N N . GLY A 1 174 ? -4.401 -3.853 -33.585 1.00 52.16 174 GLY A N 1
ATOM 1363 C CA . GLY A 1 174 ? -5.807 -3.881 -33.981 1.00 52.16 174 GLY A CA 1
ATOM 1364 C C . GLY A 1 174 ? -6.108 -5.086 -34.886 1.00 52.16 174 GLY A C 1
ATOM 1365 O O . GLY A 1 174 ? -5.221 -5.545 -35.604 1.00 52.16 174 GLY A O 1
ATOM 1366 N N . LYS A 1 175 ? -7.351 -5.582 -34.787 1.00 39.12 175 LYS A N 1
ATOM 1367 C CA . LYS A 1 175 ? -7.930 -6.711 -35.542 1.00 39.12 175 LYS A CA 1
ATOM 1368 C C . LYS A 1 175 ? -7.514 -6.787 -37.009 1.00 39.12 175 LYS A C 1
ATOM 1370 O O . LYS A 1 175 ? -7.543 -5.730 -37.676 1.00 39.12 175 LYS A O 1
#

Sequence (175 aa):
GHGAHTANLTMDKTESFKELLKINGAKQDQRTLAEWMEDWRDHIEALAEDGNTILPIGPAVAAVRKITIGASSETTSETQTFSNRQSAMAEVEAKNRDQMPAFLRFTCEPYQGLQERTFTLRLSLITGETPRIGLRIVRLETAEEEMAQELEEKLRTGFEDTPVKTFVGSFNPGK

Radius of gyration: 23.6 Å; chains: 1; bounding box: 53×27×87 Å

Secondary structure (DSSP, 8-state):
----------PPBPHHHHHHHHHBT-EE-HHHHHHHHHHTGGGEEEE-TTS-SEEPHHHHHHHHHT-PPP---------TTHHHHHHHHHHHHHHHHHT--SEEEEEE--BTTSPPEEEEEEEEEE-SSS-EEEEEETTHHHHHHHHHHHHHHHHHHHTTTSSPPP--S------